Protein AF-H2C5Z7-F1 (afdb_monomer)

Nearest PDB structures (foldseek):
  6rv8-assembly1_A  TM=6.599E-01  e=1.349E+00  Cerrena unicolor
  6rv9-assembly1_A  TM=6.597E-01  e=2.333E+00  Cerrena unicolor
  7t79-assembly2_B  TM=3.603E-01  e=5.756E-01  Homo sapiens
  6pdt-assembly1_A  TM=3.433E-01  e=1.829E+00  Saccharomyces cerevisiae S288C
  5yvq-assembly1_A  TM=2.468E-01  e=3.361E+00  Muvirus mu

Secondary structure (DSSP, 8-state)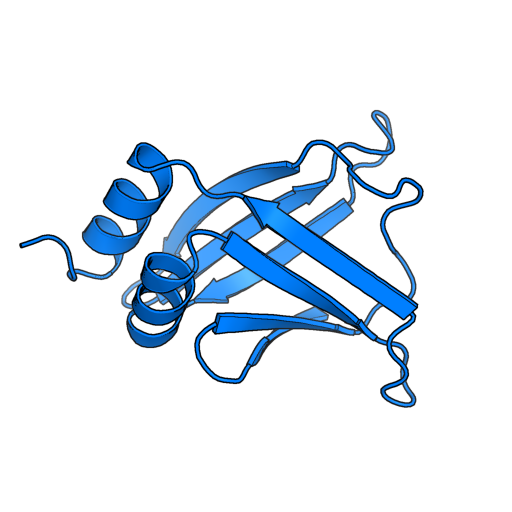:
-EEEETTTEEEEE-S---SSSS--EEEEEEEETTEEEEEEEE-SSTTSPEEEEEEE-HHHHHHHHHHTEEEEEEE-TT--EEEEEEEE--HHHHHHHHHHTT---

Foldseek 3Di:
DWEDDDQAEIEAADPDDQPDQAFDWDWDWDQDDLKIWIWIWGPSDVVDTDIDTYIGHLSNLVRCLVVQWYWYFYAYPVRDGPGIYIGGHDPVRSLVSCVSNVNND

pLDDT: mean 93.36, std 5.7, range [53.19, 97.81]

Organism: NCBI:txid671065

Solvent-accessible surface area (backbone atoms only — not comparable to full-atom values): 5945 Å² total; per-residue (Å²): 94,43,40,68,42,92,50,38,32,34,43,28,55,41,86,82,66,83,88,55,91,80,53,55,68,48,80,49,80,45,81,57,88,76,34,32,42,38,34,42,38,34,54,69,38,89,94,62,57,50,76,48,53,31,64,40,44,51,61,34,51,53,38,24,58,76,70,40,31,44,42,36,37,29,17,43,98,85,66,49,76,77,47,74,45,76,48,77,50,52,73,67,55,47,51,49,54,30,42,75,50,71,67,61,123

Sequence (105 aa):
MCTVCCESKVVCLTTDIPKVDNPEVELEIDRQGEELLIRNIVLDEPENPLYLEYYADATFVEGISQEAKIVIYFVDRNGEVLRTLNVQLSREVLRLLRREVGLGG

Structure (mmCIF, N/CA/C/O backbone):
data_AF-H2C5Z7-F1
#
_entry.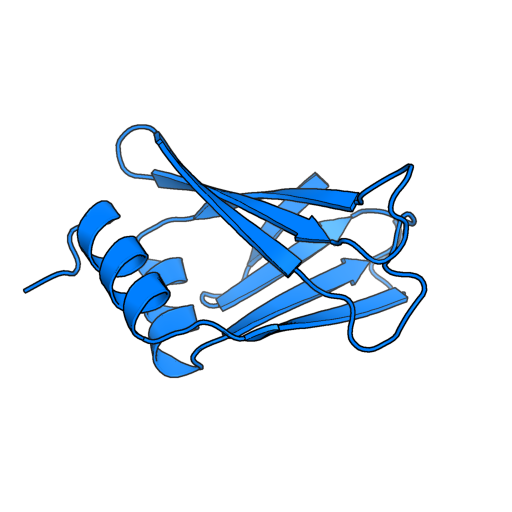id   AF-H2C5Z7-F1
#
loop_
_atom_site.group_PDB
_atom_site.id
_atom_site.type_symbol
_atom_site.label_atom_id
_atom_site.label_alt_id
_atom_site.label_comp_id
_atom_site.label_asym_id
_atom_site.label_entity_id
_atom_site.label_seq_id
_atom_site.pdbx_PDB_ins_code
_atom_site.Cartn_x
_atom_site.Cartn_y
_atom_site.Cartn_z
_atom_site.occupancy
_atom_site.B_iso_or_equiv
_atom_site.auth_seq_id
_atom_site.auth_comp_id
_atom_site.auth_asym_id
_atom_site.auth_atom_id
_atom_site.pdbx_PDB_model_num
ATOM 1 N N . MET A 1 1 ? -3.919 3.038 -11.119 1.00 88.50 1 MET A N 1
ATOM 2 C CA . MET A 1 1 ? -5.062 3.140 -10.177 1.00 88.50 1 MET A CA 1
ATOM 3 C C . MET A 1 1 ? -4.881 2.074 -9.119 1.00 88.50 1 MET A C 1
ATOM 5 O O . MET A 1 1 ? -4.753 0.917 -9.505 1.00 88.50 1 MET A O 1
ATOM 9 N N . CYS A 1 2 ? -4.827 2.450 -7.842 1.00 97.00 2 CYS A N 1
ATOM 10 C CA . CYS A 1 2 ? -4.687 1.506 -6.737 1.00 97.00 2 CYS A CA 1
ATOM 11 C C . CYS A 1 2 ? -5.987 1.422 -5.934 1.00 97.00 2 CYS A C 1
ATOM 13 O O . CYS A 1 2 ? -6.711 2.406 -5.807 1.00 97.00 2 CYS A O 1
ATOM 15 N N . THR A 1 3 ? -6.299 0.238 -5.419 1.00 96.25 3 THR A N 1
ATOM 16 C CA . THR A 1 3 ? -7.476 0.009 -4.580 1.00 96.25 3 THR A CA 1
ATOM 17 C C . THR A 1 3 ? -7.169 -1.029 -3.514 1.00 96.25 3 THR A C 1
ATOM 19 O O . THR A 1 3 ? -6.360 -1.934 -3.735 1.00 96.25 3 THR A O 1
ATOM 22 N N . VAL A 1 4 ? -7.809 -0.900 -2.358 1.00 96.25 4 VAL A N 1
ATOM 23 C CA . VAL A 1 4 ? -7.763 -1.917 -1.312 1.00 96.25 4 VAL A CA 1
ATOM 24 C C . VAL A 1 4 ? -8.577 -3.138 -1.756 1.00 96.25 4 VAL A C 1
ATOM 26 O O . VAL A 1 4 ? -9.692 -3.012 -2.252 1.00 96.25 4 VAL A O 1
ATOM 29 N N . CYS A 1 5 ? -8.029 -4.337 -1.559 1.00 90.69 5 CYS A N 1
ATOM 30 C CA . CYS A 1 5 ? -8.756 -5.599 -1.647 1.00 90.69 5 CYS A CA 1
ATOM 31 C C . CYS A 1 5 ? -8.566 -6.411 -0.378 1.00 90.69 5 CYS A C 1
ATOM 33 O O . CYS A 1 5 ? -7.487 -6.401 0.219 1.00 90.69 5 CYS A O 1
ATOM 35 N N . CYS A 1 6 ? -9.563 -7.254 -0.091 1.00 83.00 6 CYS A N 1
ATOM 36 C CA . CYS A 1 6 ? -9.323 -8.477 0.657 1.00 83.00 6 CYS A CA 1
ATOM 37 C C . CYS A 1 6 ? -8.729 -8.189 2.055 1.00 83.00 6 CYS A C 1
ATOM 39 O O . CYS A 1 6 ? -7.805 -8.876 2.483 1.00 83.00 6 CYS A O 1
ATOM 41 N N . GLU A 1 7 ? -9.214 -7.119 2.695 1.00 82.69 7 GLU A N 1
ATOM 42 C CA . GLU A 1 7 ? -8.925 -6.669 4.068 1.00 82.69 7 GLU A CA 1
ATOM 43 C C . GLU A 1 7 ? -7.488 -6.212 4.390 1.00 82.69 7 GLU A C 1
ATOM 45 O O . GLU A 1 7 ? -7.324 -5.431 5.313 1.00 82.69 7 GLU A O 1
ATOM 50 N N . SER A 1 8 ? -6.437 -6.616 3.671 1.00 88.94 8 SER A N 1
ATOM 51 C CA . SER A 1 8 ? -5.053 -6.189 3.996 1.00 88.94 8 SER A CA 1
ATOM 52 C C . SER A 1 8 ? -4.152 -5.929 2.786 1.00 88.94 8 SER A C 1
ATOM 54 O O . SER A 1 8 ? -2.953 -5.672 2.928 1.00 88.94 8 SER A O 1
ATOM 56 N N . LYS A 1 9 ? -4.708 -5.986 1.570 1.00 95.81 9 LYS A N 1
ATOM 57 C CA . LYS A 1 9 ? -3.940 -5.926 0.320 1.00 95.81 9 LYS A CA 1
ATOM 58 C C . LYS A 1 9 ? -4.315 -4.710 -0.504 1.00 95.81 9 LYS A C 1
ATOM 60 O O . LYS A 1 9 ? -5.448 -4.245 -0.470 1.00 95.81 9 LYS A O 1
ATOM 65 N N . VAL A 1 10 ? -3.370 -4.242 -1.305 1.00 97.69 10 VAL A N 1
ATOM 66 C CA . VAL A 1 10 ? -3.589 -3.193 -2.300 1.00 97.69 10 VAL A CA 1
ATOM 67 C C . VAL A 1 10 ? -3.296 -3.770 -3.674 1.00 97.69 10 VAL A C 1
ATOM 69 O O . VAL A 1 10 ? -2.309 -4.480 -3.862 1.00 97.69 10 VAL A O 1
ATOM 72 N N . VAL A 1 11 ? -4.151 -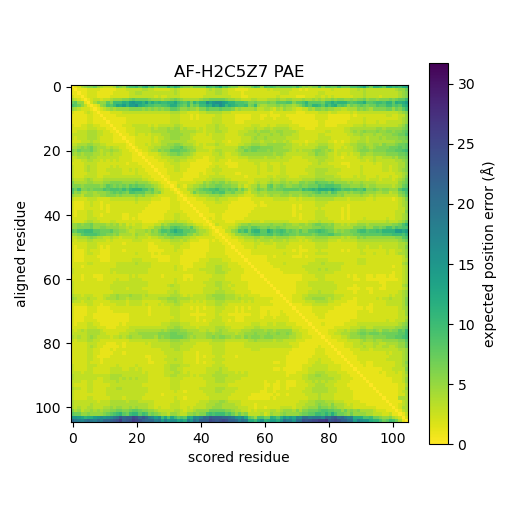3.473 -4.643 1.00 97.50 11 VAL A N 1
ATOM 73 C CA . VAL A 1 11 ? -3.957 -3.854 -6.041 1.00 97.50 11 VAL A CA 1
ATOM 74 C C . VAL A 1 11 ? -3.849 -2.588 -6.872 1.00 97.50 11 VAL A C 1
ATOM 76 O O . VAL A 1 11 ? -4.769 -1.774 -6.893 1.00 97.50 11 VAL A O 1
ATOM 79 N N . CYS A 1 12 ? -2.724 -2.433 -7.560 1.00 97.62 12 CYS A N 1
ATOM 80 C CA . CYS A 1 12 ? -2.437 -1.326 -8.454 1.00 97.62 12 CYS A CA 1
ATOM 81 C C . CYS A 1 12 ? -2.457 -1.816 -9.901 1.00 97.62 12 CYS A C 1
ATOM 83 O O . CYS A 1 12 ? -1.562 -2.536 -10.337 1.00 97.62 12 CYS A O 1
ATOM 85 N N . LEU A 1 13 ? -3.470 -1.391 -10.657 1.00 96.50 13 LEU A N 1
ATOM 86 C CA . LEU A 1 13 ? -3.523 -1.595 -12.101 1.00 96.50 13 LEU A CA 1
ATOM 87 C C . LEU A 1 13 ? -2.594 -0.577 -12.774 1.00 96.50 13 LEU A C 1
ATOM 89 O O . LEU A 1 13 ? -2.964 0.595 -12.930 1.00 96.50 13 LEU A O 1
ATOM 93 N N . THR A 1 14 ? -1.377 -1.014 -13.097 1.00 94.38 14 THR A N 1
ATOM 94 C CA . THR A 1 14 ? -0.319 -0.208 -13.720 1.00 94.38 14 THR A CA 1
ATOM 95 C C . THR A 1 14 ? 0.822 -1.101 -14.218 1.00 94.38 14 THR A C 1
ATOM 97 O O . THR A 1 14 ? 1.080 -2.165 -13.662 1.00 94.38 14 THR A O 1
ATOM 100 N N . THR A 1 15 ? 1.521 -0.651 -15.258 1.00 93.25 15 THR A N 1
ATOM 101 C CA . THR A 1 15 ? 2.803 -1.231 -15.699 1.00 93.25 15 THR A CA 1
ATOM 102 C C . THR A 1 15 ? 4.005 -0.446 -15.176 1.00 93.25 15 THR A C 1
ATOM 104 O O . THR A 1 15 ? 5.137 -0.872 -15.379 1.00 93.25 15 THR A O 1
ATOM 107 N N . ASP A 1 16 ? 3.759 0.702 -14.543 1.00 92.81 16 ASP A N 1
ATOM 108 C CA . ASP A 1 16 ? 4.767 1.468 -13.819 1.00 92.81 16 ASP A CA 1
ATOM 109 C C . ASP A 1 16 ? 4.974 0.824 -12.445 1.00 92.81 16 ASP A C 1
ATOM 111 O O . ASP A 1 16 ? 4.063 0.812 -11.612 1.00 92.81 16 ASP A O 1
ATOM 115 N N . ILE A 1 17 ? 6.121 0.173 -12.273 1.00 94.69 17 ILE A N 1
ATOM 116 C CA . ILE A 1 17 ? 6.422 -0.714 -11.149 1.00 94.69 17 ILE A CA 1
ATOM 117 C C . ILE A 1 17 ? 7.792 -0.360 -10.573 1.00 94.69 17 ILE A C 1
ATOM 119 O O . ILE A 1 17 ? 8.650 0.104 -11.327 1.00 94.69 17 ILE A O 1
ATOM 123 N N . PRO A 1 18 ? 8.048 -0.665 -9.286 1.00 94.56 18 PRO A N 1
ATOM 124 C CA . PRO A 1 18 ? 9.370 -0.475 -8.716 1.00 94.56 18 PRO A CA 1
ATOM 125 C C . PRO A 1 18 ? 10.420 -1.201 -9.556 1.00 94.56 18 PRO A C 1
ATOM 127 O O . PRO A 1 18 ? 10.187 -2.340 -9.961 1.00 94.56 18 PRO A O 1
ATOM 130 N N . LYS A 1 19 ? 11.574 -0.588 -9.802 1.00 92.62 19 LYS A N 1
ATOM 131 C CA . LYS A 1 19 ? 12.691 -1.133 -10.586 1.00 92.62 19 LYS A CA 1
ATOM 132 C C . LYS A 1 19 ? 13.627 -2.002 -9.752 1.00 92.62 19 LYS A C 1
ATOM 134 O O . LYS A 1 19 ? 14.267 -2.901 -10.296 1.00 92.62 19 LYS A O 1
ATOM 139 N N . VAL A 1 20 ? 13.650 -1.803 -8.436 1.00 91.94 20 VAL A N 1
ATOM 140 C CA . VAL A 1 20 ? 14.445 -2.589 -7.475 1.00 91.94 20 VAL A CA 1
ATOM 141 C C . VAL A 1 20 ? 13.548 -3.425 -6.558 1.00 91.94 20 VAL A C 1
ATOM 143 O O . VAL A 1 20 ? 12.360 -3.145 -6.423 1.00 91.94 20 VAL A O 1
ATOM 146 N N . ASP A 1 21 ? 14.106 -4.464 -5.931 1.00 87.56 21 ASP A N 1
ATOM 147 C CA . ASP A 1 21 ? 13.313 -5.435 -5.157 1.00 87.56 21 ASP A CA 1
ATOM 148 C C . ASP A 1 21 ? 12.856 -4.910 -3.786 1.00 87.56 21 ASP A C 1
ATOM 150 O O . ASP A 1 21 ? 11.777 -5.265 -3.319 1.00 87.56 21 ASP A O 1
ATOM 154 N N . ASN A 1 22 ? 13.663 -4.062 -3.140 1.00 89.88 22 ASN A N 1
ATOM 155 C CA . ASN A 1 22 ? 13.377 -3.492 -1.819 1.00 89.88 22 ASN A CA 1
ATOM 156 C C . ASN A 1 22 ? 13.614 -1.977 -1.847 1.00 89.88 22 ASN A C 1
ATOM 158 O O . ASN A 1 22 ? 14.623 -1.511 -1.312 1.00 89.88 22 ASN A O 1
ATOM 162 N N . PRO A 1 23 ? 12.752 -1.218 -2.539 1.00 94.56 23 PRO A N 1
ATOM 163 C CA . PRO A 1 23 ? 12.881 0.228 -2.588 1.00 94.56 23 PRO A CA 1
ATOM 164 C C . PRO A 1 23 ? 12.592 0.840 -1.216 1.00 94.56 23 PRO A C 1
ATOM 166 O O . PRO A 1 23 ? 11.842 0.277 -0.415 1.00 94.56 23 PRO A O 1
ATOM 169 N N . GLU A 1 24 ? 13.166 2.011 -0.957 1.00 94.94 24 GLU A N 1
ATOM 170 C CA . GLU A 1 24 ? 12.714 2.846 0.150 1.00 94.94 24 GLU A CA 1
ATOM 171 C C . GLU A 1 24 ? 11.304 3.362 -0.157 1.00 94.94 24 GLU A C 1
ATOM 173 O O . GLU A 1 24 ? 10.983 3.684 -1.305 1.00 94.94 24 GLU A O 1
ATOM 178 N N . VAL A 1 25 ? 10.443 3.373 0.861 1.00 96.38 25 VAL A N 1
ATOM 179 C CA . VAL A 1 25 ? 9.049 3.792 0.726 1.00 96.38 25 VAL A CA 1
ATOM 180 C C . VAL A 1 25 ? 8.709 4.746 1.856 1.00 96.38 25 VAL A C 1
ATOM 182 O O . VAL A 1 25 ? 8.784 4.376 3.029 1.00 96.38 25 VAL A O 1
ATOM 185 N N . GLU A 1 26 ? 8.291 5.950 1.491 1.00 95.94 26 GLU A N 1
ATOM 186 C CA . GLU A 1 26 ? 7.710 6.912 2.418 1.00 95.94 26 GLU A CA 1
ATOM 187 C C . GLU A 1 26 ? 6.184 6.795 2.419 1.00 95.94 26 GLU A C 1
ATOM 189 O O . GLU A 1 26 ? 5.564 6.430 1.417 1.00 95.94 26 GLU A O 1
ATOM 194 N N . LEU A 1 27 ? 5.574 7.085 3.567 1.00 95.62 27 LEU A N 1
ATOM 195 C CA . LEU A 1 27 ? 4.133 6.991 3.762 1.00 95.62 27 LEU A CA 1
ATOM 196 C C . LEU A 1 27 ? 3.572 8.357 4.150 1.00 95.62 27 LEU A C 1
ATOM 198 O O . LEU A 1 27 ? 3.934 8.904 5.193 1.00 95.62 27 LEU A O 1
ATOM 202 N N . GLU A 1 28 ? 2.627 8.854 3.362 1.00 95.88 28 GLU A N 1
ATOM 203 C CA . GLU A 1 28 ? 1.808 10.015 3.703 1.00 95.88 28 GLU A CA 1
ATOM 204 C C . GLU A 1 28 ? 0.357 9.581 3.950 1.00 95.88 28 GLU A C 1
ATOM 206 O O . GLU A 1 28 ? -0.169 8.685 3.283 1.00 95.88 28 GLU A O 1
ATOM 211 N N . ILE A 1 29 ? -0.281 10.183 4.957 1.00 94.94 29 ILE A N 1
ATOM 212 C CA . ILE A 1 29 ? -1.623 9.818 5.422 1.00 94.94 29 ILE A CA 1
ATOM 213 C C . ILE A 1 29 ? -2.439 11.096 5.586 1.00 94.94 29 ILE A C 1
ATOM 215 O O . ILE A 1 29 ? -2.097 11.944 6.410 1.00 94.94 29 ILE A O 1
ATOM 219 N N . ASP A 1 30 ? -3.555 11.182 4.868 1.00 94.12 30 ASP A N 1
ATOM 220 C CA . ASP A 1 30 ? -4.506 12.286 4.953 1.00 94.12 30 ASP A CA 1
ATOM 221 C C . ASP A 1 30 ? -5.892 11.759 5.339 1.00 94.12 30 ASP A C 1
ATOM 223 O O . ASP A 1 30 ? -6.433 10.859 4.697 1.00 94.12 30 ASP A O 1
ATOM 227 N N . ARG A 1 31 ? -6.512 12.328 6.377 1.00 90.06 31 ARG A N 1
ATOM 228 C CA . ARG A 1 31 ? -7.868 11.935 6.785 1.00 90.06 31 ARG A CA 1
ATOM 229 C C . ARG A 1 31 ? -8.919 12.609 5.903 1.00 90.06 31 ARG A C 1
ATOM 231 O O . ARG A 1 31 ? -8.982 13.835 5.844 1.00 90.06 31 ARG A O 1
ATOM 238 N N . GLN A 1 32 ? -9.782 11.811 5.280 1.00 89.25 32 GLN A N 1
ATOM 239 C CA . GLN A 1 32 ? -10.868 12.257 4.404 1.00 89.25 32 GLN A CA 1
ATOM 240 C C . GLN A 1 32 ? -12.203 11.712 4.935 1.00 89.25 32 GLN A C 1
ATOM 242 O O . GLN A 1 32 ? -12.741 10.718 4.459 1.00 89.25 32 GLN A O 1
ATOM 247 N N . GLY A 1 33 ? -12.738 12.357 5.976 1.00 84.25 33 GLY A N 1
ATOM 248 C CA . GLY A 1 33 ? -13.962 11.903 6.642 1.00 84.25 33 GLY A CA 1
ATOM 249 C C . GLY A 1 33 ? -13.746 10.624 7.462 1.00 84.25 33 GLY A C 1
ATOM 250 O O . GLY A 1 33 ? -13.030 10.652 8.471 1.00 84.25 33 GLY A O 1
ATOM 251 N N . GLU A 1 34 ? -14.408 9.539 7.052 1.00 83.31 34 GLU A N 1
ATOM 252 C CA . GLU A 1 34 ? -14.323 8.207 7.679 1.00 83.31 34 GLU A CA 1
ATOM 253 C C . GLU A 1 34 ? -13.203 7.334 7.090 1.00 83.31 34 GLU A C 1
ATOM 255 O O . GLU A 1 34 ? -12.831 6.329 7.691 1.00 83.31 34 GLU A O 1
ATOM 260 N N . GLU A 1 35 ? -12.630 7.744 5.958 1.00 90.19 35 GLU A N 1
ATOM 261 C CA . GLU A 1 35 ? -11.547 7.036 5.278 1.00 90.19 35 GLU A CA 1
ATOM 262 C C . GLU A 1 35 ? -10.215 7.785 5.418 1.00 90.19 35 GLU A C 1
ATOM 264 O O . GLU A 1 35 ? -10.153 8.994 5.679 1.00 90.19 35 GLU A O 1
ATOM 269 N N . LEU A 1 36 ? -9.123 7.055 5.210 1.00 94.81 36 LEU A N 1
ATOM 270 C CA . LEU A 1 36 ? -7.785 7.603 5.034 1.00 94.81 36 LEU A CA 1
ATOM 271 C C . LEU A 1 36 ? -7.414 7.557 3.559 1.00 94.81 36 LEU A C 1
ATOM 273 O O . LEU A 1 36 ? -7.508 6.506 2.933 1.00 94.81 36 LEU A O 1
ATOM 277 N N . LEU A 1 37 ? -6.917 8.665 3.026 1.00 96.81 37 LEU A N 1
ATOM 278 C CA . LEU A 1 37 ? -6.111 8.647 1.817 1.00 96.81 37 LEU A CA 1
ATOM 279 C C . LEU A 1 37 ? -4.679 8.298 2.227 1.00 96.81 37 LEU A C 1
ATOM 281 O O . LEU A 1 37 ? -4.015 9.076 2.912 1.00 96.81 37 LEU A O 1
ATOM 285 N N . ILE A 1 38 ? -4.217 7.117 1.829 1.00 96.69 38 ILE A N 1
ATOM 286 C CA . ILE A 1 38 ? -2.848 6.659 2.065 1.00 96.69 38 ILE A CA 1
ATOM 287 C C . ILE A 1 38 ? -2.068 6.784 0.760 1.00 96.69 38 ILE A C 1
ATOM 289 O O . ILE A 1 38 ? -2.528 6.332 -0.291 1.00 96.69 38 ILE A O 1
ATOM 293 N N . ARG A 1 39 ? -0.871 7.369 0.837 1.00 97.81 39 ARG A N 1
ATOM 294 C CA . ARG A 1 39 ? 0.046 7.532 -0.292 1.00 97.81 39 ARG A CA 1
ATOM 295 C C . ARG A 1 39 ? 1.380 6.876 0.053 1.00 97.81 39 ARG A C 1
ATOM 297 O O . ARG A 1 39 ? 2.046 7.294 0.994 1.00 97.81 39 ARG A O 1
ATOM 304 N N . ASN A 1 40 ? 1.746 5.828 -0.685 1.00 97.06 40 ASN A N 1
ATOM 305 C CA . ASN A 1 40 ? 3.080 5.226 -0.608 1.00 97.06 40 ASN A CA 1
ATOM 306 C C . ASN A 1 40 ? 3.929 5.827 -1.726 1.00 97.06 40 ASN A C 1
ATOM 308 O O . ASN A 1 40 ? 3.568 5.708 -2.898 1.00 97.06 40 ASN A O 1
ATOM 312 N N . ILE A 1 41 ? 5.031 6.466 -1.358 1.00 96.94 41 ILE A N 1
ATOM 313 C CA . ILE A 1 41 ? 5.966 7.114 -2.273 1.00 96.94 41 ILE A CA 1
ATOM 314 C C . ILE A 1 41 ? 7.183 6.204 -2.380 1.00 96.94 41 ILE A C 1
ATOM 316 O O . ILE A 1 41 ? 7.951 6.073 -1.430 1.00 96.94 41 ILE A O 1
ATOM 320 N N . VAL A 1 42 ? 7.325 5.526 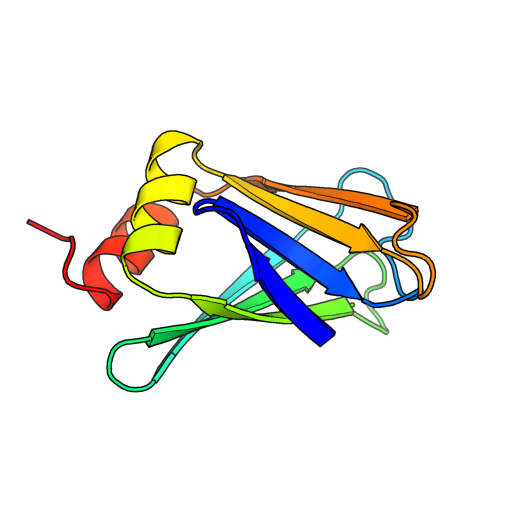-3.513 1.00 96.94 42 VAL A N 1
ATOM 321 C CA . VAL A 1 42 ? 8.433 4.605 -3.771 1.00 96.94 42 VAL A CA 1
ATOM 322 C C . VAL A 1 42 ? 9.609 5.398 -4.342 1.00 96.94 42 VAL A C 1
ATOM 324 O O . VAL A 1 42 ? 9.476 6.046 -5.378 1.00 96.94 42 VAL A O 1
ATOM 327 N N . LEU A 1 43 ? 10.748 5.353 -3.650 1.00 95.25 43 LEU A N 1
ATOM 328 C CA . LEU A 1 43 ? 11.940 6.171 -3.912 1.00 95.25 43 LEU A CA 1
ATOM 329 C C . LEU A 1 43 ? 13.060 5.379 -4.607 1.00 95.25 43 LEU A C 1
ATOM 331 O O . LEU A 1 43 ? 14.237 5.505 -4.277 1.00 95.25 43 LEU A O 1
ATOM 335 N N . ASP A 1 44 ? 12.712 4.517 -5.556 1.00 92.50 44 ASP A N 1
ATOM 336 C CA . ASP A 1 44 ? 13.690 3.769 -6.353 1.00 92.50 44 ASP A CA 1
ATOM 337 C C . ASP A 1 44 ? 14.328 4.597 -7.474 1.00 92.50 44 ASP A C 1
ATOM 339 O O . ASP A 1 44 ? 15.461 4.325 -7.877 1.00 92.50 44 ASP A O 1
ATOM 343 N N . GLU A 1 45 ? 13.627 5.631 -7.939 1.00 90.75 45 GLU A N 1
ATOM 344 C CA . GLU A 1 45 ? 14.127 6.640 -8.867 1.00 90.75 45 GLU A CA 1
ATOM 345 C C . GLU A 1 45 ? 14.007 8.043 -8.260 1.00 90.75 45 GLU A C 1
ATOM 347 O O . GLU A 1 45 ? 12.923 8.625 -8.271 1.00 90.75 45 GLU A O 1
ATOM 352 N N . PRO A 1 46 ? 15.113 8.640 -7.772 1.00 81.81 46 PRO A N 1
ATOM 353 C CA . PRO A 1 46 ? 15.068 9.928 -7.075 1.00 81.81 46 PRO A CA 1
ATOM 354 C C . PRO A 1 46 ? 14.460 11.081 -7.888 1.00 81.81 46 PRO A C 1
ATOM 356 O O . PRO A 1 46 ? 13.885 12.003 -7.318 1.00 81.81 46 PRO A O 1
ATOM 359 N N . GLU A 1 47 ? 14.594 11.046 -9.216 1.00 90.75 47 GLU A N 1
ATOM 360 C CA . GLU A 1 47 ? 14.070 12.083 -10.116 1.00 90.75 47 GLU A CA 1
ATOM 361 C C . GLU A 1 47 ? 12.617 11.833 -10.548 1.00 90.75 47 GLU A C 1
ATOM 363 O O . GLU A 1 47 ? 11.979 12.734 -11.091 1.00 90.75 47 GLU A O 1
ATOM 368 N N . ASN A 1 48 ? 12.092 10.626 -10.321 1.00 90.69 48 ASN A N 1
ATOM 369 C CA . ASN A 1 48 ? 10.736 10.243 -10.698 1.00 90.69 48 ASN A CA 1
ATOM 370 C C . ASN A 1 48 ? 10.160 9.194 -9.727 1.00 90.69 48 ASN A C 1
ATOM 372 O O . ASN A 1 48 ? 10.038 8.026 -10.102 1.00 90.69 48 ASN A O 1
ATOM 376 N N . PRO A 1 49 ? 9.814 9.588 -8.486 1.00 94.12 49 PRO A N 1
ATOM 377 C CA . PRO A 1 49 ? 9.214 8.674 -7.525 1.00 94.12 49 PRO A CA 1
ATOM 378 C C . PRO A 1 49 ? 7.877 8.125 -8.017 1.00 94.12 49 PRO A C 1
ATOM 380 O O . PRO A 1 49 ? 7.077 8.841 -8.628 1.00 94.12 49 PRO A O 1
ATOM 383 N N . LEU A 1 50 ? 7.597 6.869 -7.685 1.00 95.62 50 LEU A N 1
ATOM 384 C CA . LEU A 1 50 ? 6.312 6.249 -7.984 1.00 95.62 50 LEU A CA 1
ATOM 385 C C . LEU A 1 50 ? 5.336 6.478 -6.824 1.00 95.62 50 LEU A C 1
ATOM 387 O O . LEU A 1 50 ? 5.553 6.019 -5.703 1.00 95.62 50 LEU A O 1
ATOM 391 N N . TYR A 1 51 ? 4.229 7.161 -7.112 1.00 95.81 51 TYR A N 1
ATOM 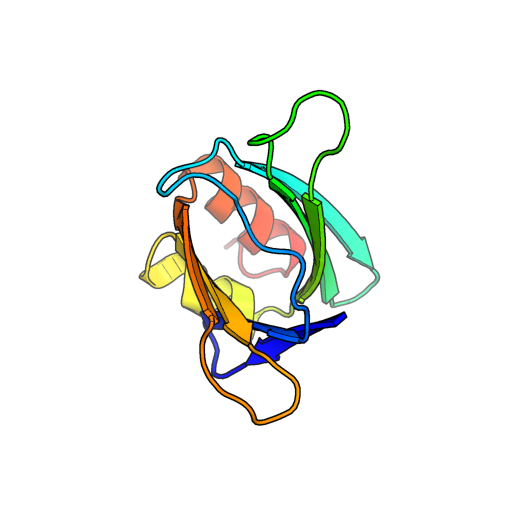392 C CA . TYR A 1 51 ? 3.182 7.481 -6.141 1.00 95.81 51 TYR A CA 1
ATOM 393 C C . TYR A 1 51 ? 2.031 6.476 -6.227 1.00 95.81 51 TYR A C 1
ATOM 395 O O . TYR A 1 51 ? 1.399 6.313 -7.274 1.00 95.81 51 TYR A O 1
ATOM 403 N N 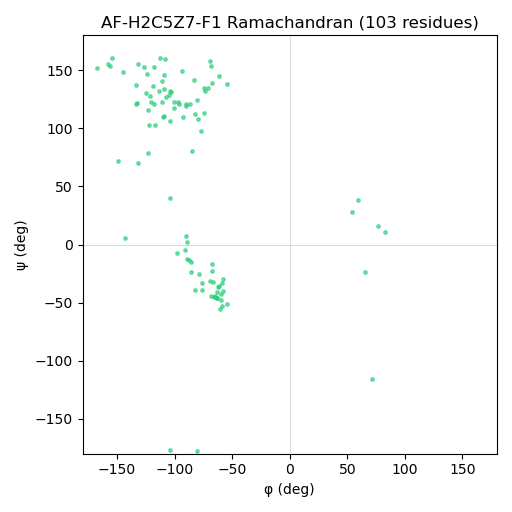. LEU A 1 52 ? 1.734 5.812 -5.110 1.00 97.19 52 LEU A N 1
ATOM 404 C CA . LEU A 1 52 ? 0.662 4.824 -4.994 1.00 97.19 52 LEU A CA 1
ATOM 405 C C . LEU A 1 52 ? -0.371 5.314 -3.986 1.00 97.19 52 LEU A C 1
ATOM 407 O O . LEU A 1 52 ? -0.157 5.236 -2.775 1.00 97.19 52 LEU A O 1
ATOM 411 N N . GLU A 1 53 ? -1.493 5.808 -4.498 1.00 97.12 53 GLU A N 1
ATOM 412 C CA . GLU A 1 53 ? -2.557 6.411 -3.696 1.00 97.12 53 GLU A CA 1
ATOM 413 C C . GLU A 1 53 ? -3.799 5.520 -3.665 1.00 97.12 53 GLU A C 1
ATOM 415 O O . GLU A 1 53 ? -4.241 5.019 -4.704 1.00 97.12 53 GLU A O 1
ATOM 420 N N . TYR A 1 54 ? -4.371 5.326 -2.479 1.00 97.00 54 TYR A N 1
ATOM 421 C CA . TYR A 1 54 ? -5.611 4.578 -2.293 1.00 97.00 54 TYR A CA 1
ATOM 422 C C . TYR A 1 54 ? -6.329 5.000 -1.010 1.00 97.00 54 TYR A C 1
ATOM 424 O O . TYR A 1 54 ? -5.712 5.448 -0.042 1.00 97.00 54 TYR A O 1
ATOM 432 N N . TYR A 1 55 ? -7.649 4.824 -1.010 1.00 95.94 55 TYR A N 1
ATOM 433 C CA . TYR A 1 55 ? -8.471 4.992 0.181 1.00 95.94 55 TYR A CA 1
ATOM 434 C C . TYR A 1 55 ? -8.447 3.723 1.029 1.00 95.94 55 TYR A C 1
ATOM 436 O O . TYR A 1 55 ? -8.446 2.610 0.497 1.00 95.94 55 TYR A O 1
ATOM 444 N N . ALA A 1 56 ? -8.411 3.905 2.341 1.00 95.31 56 ALA A N 1
ATOM 445 C CA . ALA A 1 56 ? -8.379 2.850 3.334 1.00 95.31 56 ALA A CA 1
ATOM 446 C C . ALA A 1 56 ? -9.381 3.138 4.453 1.00 95.31 56 ALA A C 1
ATOM 448 O O . ALA A 1 56 ? -9.460 4.258 4.959 1.00 95.31 56 ALA A O 1
ATOM 449 N N . ASP A 1 57 ? -10.103 2.103 4.866 1.00 94.00 57 ASP A N 1
ATOM 450 C CA . ASP A 1 57 ? -11.063 2.145 5.962 1.00 94.00 57 ASP A CA 1
ATOM 451 C C . ASP A 1 57 ? -10.503 1.475 7.231 1.00 94.00 57 ASP A C 1
ATOM 453 O O . ASP A 1 57 ? -9.349 1.031 7.295 1.00 94.00 57 ASP A O 1
ATOM 457 N N . ALA A 1 58 ? -11.331 1.408 8.276 1.00 93.94 58 ALA A N 1
ATOM 458 C CA . ALA A 1 58 ? -10.948 0.782 9.535 1.00 93.94 58 ALA A CA 1
ATOM 459 C C . ALA A 1 58 ? -10.636 -0.717 9.375 1.00 93.94 58 ALA A C 1
ATOM 461 O O . ALA A 1 58 ? -9.699 -1.210 10.003 1.00 93.94 58 ALA A O 1
ATOM 462 N N . THR A 1 59 ? -11.367 -1.429 8.512 1.00 94.56 59 THR A N 1
ATOM 463 C CA . THR A 1 59 ? -11.146 -2.855 8.240 1.00 94.56 59 THR A CA 1
ATOM 464 C C . THR A 1 59 ? -9.766 -3.081 7.634 1.00 94.56 59 THR A C 1
ATOM 466 O O . THR A 1 59 ? -9.014 -3.928 8.118 1.00 94.56 59 THR A O 1
ATOM 469 N N . PHE A 1 60 ? -9.378 -2.269 6.651 1.00 95.75 60 PHE A N 1
ATOM 470 C CA . PHE A 1 60 ? -8.041 -2.328 6.076 1.00 95.75 60 PHE A CA 1
ATOM 471 C C . PHE A 1 60 ? -6.947 -2.069 7.110 1.00 95.75 60 PHE A C 1
ATOM 473 O O . PHE A 1 60 ? -5.971 -2.818 7.208 1.00 95.75 60 PHE A O 1
ATOM 480 N N . VAL A 1 61 ? -7.116 -1.009 7.908 1.00 95.19 61 VAL A N 1
ATOM 481 C CA . VAL A 1 61 ? -6.153 -0.641 8.951 1.00 95.19 61 VAL A CA 1
ATOM 482 C C . VAL A 1 61 ? -6.021 -1.746 10.002 1.00 95.19 61 VAL A C 1
ATOM 484 O O . VAL A 1 61 ? -4.920 -1.994 10.501 1.00 95.19 61 VAL A O 1
ATOM 487 N N . GLU A 1 62 ? -7.105 -2.443 10.334 1.00 94.69 62 GLU A N 1
ATOM 488 C CA . GLU A 1 62 ? -7.065 -3.602 11.221 1.00 94.69 62 GLU A CA 1
ATOM 489 C C . GLU A 1 62 ? -6.282 -4.770 10.605 1.00 94.69 62 GLU A C 1
ATOM 491 O O . GLU A 1 62 ? -5.405 -5.320 11.276 1.00 94.69 62 GLU A O 1
ATOM 496 N N . GLY A 1 63 ? -6.513 -5.085 9.327 1.00 95.00 63 GLY A N 1
ATOM 497 C CA . GLY A 1 63 ? -5.796 -6.143 8.611 1.00 95.00 63 GLY A CA 1
ATOM 498 C C . GLY A 1 63 ? -4.283 -5.912 8.574 1.00 95.00 63 GLY A C 1
ATOM 499 O O . GLY A 1 63 ? -3.501 -6.749 9.034 1.00 95.00 63 GLY A O 1
ATOM 500 N N . ILE A 1 64 ? -3.845 -4.732 8.129 1.00 95.69 64 ILE A N 1
ATOM 501 C CA . ILE A 1 64 ? -2.409 -4.394 8.075 1.00 95.69 64 ILE A CA 1
ATOM 502 C C . ILE A 1 64 ? -1.777 -4.270 9.471 1.00 95.69 64 ILE A C 1
ATOM 504 O O . ILE A 1 64 ? -0.565 -4.433 9.613 1.00 95.69 64 ILE A O 1
ATOM 508 N N . SER A 1 65 ? -2.574 -4.016 10.519 1.00 94.50 65 SER A N 1
ATOM 509 C CA . SER A 1 65 ? -2.085 -3.992 11.905 1.00 94.50 65 SER A CA 1
ATOM 510 C C . SER A 1 65 ? -1.684 -5.375 12.411 1.00 94.50 65 SER A C 1
ATOM 512 O O . SER A 1 65 ? -0.783 -5.471 13.243 1.00 94.50 65 SER A O 1
ATOM 514 N N . GLN A 1 66 ? -2.338 -6.436 11.932 1.00 92.69 66 GLN A N 1
ATOM 515 C CA . GLN A 1 66 ? -2.012 -7.814 12.308 1.00 92.69 66 GLN A CA 1
ATOM 516 C C . GLN A 1 66 ? -0.748 -8.307 11.596 1.00 92.69 66 GLN A C 1
ATOM 518 O O . GLN A 1 66 ? 0.079 -8.987 12.202 1.00 92.69 66 GLN A O 1
ATOM 523 N N . GLU A 1 67 ? -0.579 -7.936 10.325 1.00 92.62 67 GLU A N 1
ATOM 524 C CA . GLU A 1 67 ? 0.578 -8.335 9.514 1.00 92.62 67 GLU A CA 1
ATOM 525 C C . GLU A 1 67 ? 1.797 -7.408 9.673 1.00 92.62 67 GLU A C 1
ATOM 527 O O . GLU A 1 67 ? 2.900 -7.773 9.265 1.00 92.62 67 GLU A O 1
ATOM 532 N N . ALA A 1 68 ? 1.602 -6.215 10.248 1.00 95.31 68 ALA A N 1
ATOM 533 C CA . ALA A 1 68 ? 2.586 -5.135 10.358 1.00 95.31 68 ALA A CA 1
ATOM 534 C C . ALA A 1 68 ? 3.214 -4.705 9.017 1.00 95.31 68 ALA A C 1
ATOM 536 O O . ALA A 1 68 ? 4.344 -4.217 8.965 1.00 95.31 68 ALA A O 1
ATOM 537 N N . LYS A 1 69 ? 2.473 -4.869 7.919 1.00 95.44 69 LYS A N 1
ATOM 538 C CA . LYS A 1 69 ? 2.904 -4.507 6.567 1.00 95.44 69 LYS A CA 1
ATOM 539 C C . LYS A 1 69 ? 1.712 -4.220 5.663 1.00 95.44 69 LYS A C 1
ATOM 541 O O . LYS A 1 69 ? 0.611 -4.703 5.913 1.00 95.44 69 LYS A O 1
ATOM 546 N N . ILE A 1 70 ? 1.971 -3.515 4.569 1.00 96.44 70 ILE A N 1
ATOM 547 C CA . ILE A 1 70 ? 1.059 -3.381 3.433 1.00 96.44 70 ILE A CA 1
ATOM 548 C C . ILE A 1 70 ? 1.616 -4.206 2.281 1.00 96.44 70 ILE A C 1
ATOM 550 O O . ILE A 1 70 ? 2.776 -4.041 1.898 1.00 96.44 70 ILE A O 1
ATOM 554 N N . VAL A 1 71 ? 0.796 -5.094 1.721 1.00 96.62 71 VAL A N 1
ATOM 555 C CA . VAL A 1 71 ? 1.163 -5.873 0.533 1.00 96.62 71 VAL A CA 1
ATOM 556 C C . VAL A 1 71 ? 0.513 -5.243 -0.690 1.00 96.62 71 VAL A C 1
ATOM 558 O O . VAL A 1 71 ? -0.713 -5.206 -0.794 1.00 96.62 71 VAL A O 1
ATOM 561 N N . ILE A 1 72 ? 1.337 -4.769 -1.621 1.00 97.38 72 ILE A N 1
ATOM 562 C CA . ILE A 1 72 ? 0.898 -4.118 -2.853 1.00 97.38 72 ILE A CA 1
ATOM 563 C C . ILE A 1 72 ? 1.212 -5.026 -4.042 1.00 97.38 72 ILE A C 1
ATOM 565 O O . ILE A 1 72 ? 2.365 -5.393 -4.274 1.00 97.38 72 ILE A O 1
ATOM 569 N N . TYR A 1 73 ? 0.185 -5.376 -4.809 1.00 97.19 73 TYR A N 1
ATOM 570 C CA . TYR A 1 73 ? 0.302 -6.115 -6.060 1.00 97.19 73 TYR A CA 1
ATOM 571 C C . TYR A 1 73 ? 0.192 -5.158 -7.239 1.00 97.19 73 TYR A C 1
ATOM 573 O O . TYR A 1 73 ? -0.818 -4.476 -7.400 1.00 97.19 73 TYR A O 1
ATOM 581 N N . PHE A 1 74 ? 1.211 -5.150 -8.088 1.00 97.56 74 PHE A N 1
ATOM 582 C CA . PHE A 1 74 ? 1.170 -4.486 -9.382 1.00 97.56 74 PHE A CA 1
ATOM 583 C C . PHE A 1 74 ? 0.658 -5.481 -10.406 1.00 97.56 74 PHE A C 1
ATOM 585 O O . PHE A 1 74 ? 1.255 -6.547 -10.573 1.00 97.56 74 PHE A O 1
ATOM 592 N N . VAL A 1 75 ? -0.448 -5.147 -11.061 1.00 97.19 75 VAL A N 1
ATOM 593 C CA . VAL A 1 75 ? -1.094 -6.020 -12.041 1.00 97.19 75 VAL A CA 1
ATOM 594 C C . VAL A 1 75 ? -1.242 -5.322 -13.382 1.00 97.19 75 VAL A C 1
ATOM 596 O O . VAL A 1 75 ? -1.460 -4.109 -13.451 1.00 97.19 75 VAL A O 1
ATOM 599 N N . ASP A 1 76 ? -1.142 -6.101 -14.452 1.00 96.25 76 ASP A N 1
ATOM 600 C CA . ASP A 1 76 ? -1.438 -5.636 -15.800 1.00 96.25 76 ASP A CA 1
ATOM 601 C C . ASP A 1 76 ? -2.956 -5.638 -16.087 1.00 96.25 76 ASP A C 1
ATOM 603 O O . ASP A 1 76 ? -3.789 -5.971 -15.240 1.00 96.25 76 ASP A O 1
ATOM 607 N N . ARG A 1 77 ? -3.341 -5.269 -17.315 1.00 94.19 77 ARG A N 1
ATOM 608 C CA . ARG A 1 77 ? -4.754 -5.236 -17.743 1.00 94.19 77 ARG A CA 1
ATOM 609 C C . ARG A 1 77 ? -5.412 -6.612 -17.848 1.00 94.19 77 ARG A C 1
ATOM 611 O O . ARG A 1 77 ? -6.637 -6.671 -17.900 1.00 94.19 77 ARG A O 1
ATOM 618 N N . ASN A 1 78 ? -4.625 -7.681 -17.887 1.00 95.06 78 ASN A N 1
ATOM 619 C CA . ASN A 1 78 ? -5.104 -9.058 -17.906 1.00 95.06 78 ASN A CA 1
ATOM 620 C C . ASN A 1 78 ? -5.230 -9.637 -16.485 1.00 95.06 78 ASN A C 1
ATOM 622 O O . ASN A 1 78 ? -5.740 -10.743 -16.322 1.00 95.06 78 ASN A O 1
ATOM 626 N N . GLY A 1 79 ? -4.806 -8.886 -15.462 1.00 90.25 79 GLY A N 1
ATOM 627 C CA . GLY A 1 79 ? -4.779 -9.326 -14.070 1.00 90.25 79 GLY A CA 1
ATOM 628 C C . GLY A 1 79 ? -3.538 -10.146 -13.714 1.00 90.25 79 GLY A C 1
ATOM 629 O O . GLY A 1 79 ? -3.499 -10.738 -12.635 1.00 90.25 79 GLY A O 1
ATOM 630 N N . GLU A 1 80 ? -2.527 -10.191 -14.585 1.00 96.06 80 GLU A N 1
ATOM 631 C CA . GLU A 1 80 ? -1.259 -10.847 -14.283 1.00 96.06 80 GLU A CA 1
ATOM 632 C C . GLU A 1 80 ? -0.450 -9.996 -13.305 1.00 96.06 80 GLU A C 1
ATOM 634 O O . GLU A 1 80 ? -0.288 -8.788 -13.486 1.00 96.06 80 GLU A O 1
ATOM 639 N N . VAL A 1 81 ? 0.067 -10.632 -12.251 1.00 96.75 81 VAL A N 1
ATOM 640 C CA . VAL A 1 81 ? 0.915 -9.967 -11.258 1.00 96.75 81 VAL A CA 1
ATOM 641 C C . VAL A 1 81 ? 2.294 -9.734 -11.862 1.00 96.75 81 VAL A C 1
ATOM 643 O O . VAL A 1 81 ? 3.051 -10.675 -12.089 1.00 96.75 81 VAL A O 1
ATOM 646 N N . LEU A 1 82 ? 2.631 -8.466 -12.074 1.00 97.00 82 LEU A N 1
ATOM 647 C CA . LEU A 1 82 ? 3.926 -8.029 -12.586 1.00 97.00 82 LEU A CA 1
ATOM 648 C C . LEU A 1 82 ? 4.971 -7.943 -11.470 1.00 97.00 82 LEU A C 1
ATOM 650 O O . LEU A 1 82 ? 6.139 -8.277 -11.671 1.00 97.00 82 LEU A O 1
ATOM 654 N N . ARG A 1 83 ? 4.561 -7.469 -10.286 1.00 96.12 83 ARG A N 1
ATOM 655 C CA . ARG A 1 83 ? 5.445 -7.274 -9.130 1.00 96.12 83 ARG A CA 1
ATOM 656 C C . ARG A 1 83 ? 4.651 -7.247 -7.825 1.00 96.12 83 ARG A C 1
ATOM 658 O O . ARG A 1 83 ? 3.467 -6.912 -7.806 1.00 96.12 83 ARG A O 1
ATOM 665 N N . THR A 1 84 ? 5.316 -7.576 -6.722 1.00 96.50 84 THR A N 1
ATOM 666 C CA . THR A 1 84 ? 4.775 -7.441 -5.365 1.00 96.50 84 THR A CA 1
ATOM 667 C C . THR A 1 84 ? 5.725 -6.598 -4.530 1.00 96.50 84 THR A C 1
ATOM 669 O O . THR A 1 84 ? 6.917 -6.885 -4.487 1.00 96.50 84 THR A O 1
ATOM 672 N N . LEU A 1 85 ? 5.189 -5.587 -3.853 1.00 96.75 85 LEU A N 1
ATOM 673 C CA . LEU A 1 85 ? 5.911 -4.737 -2.912 1.00 96.75 85 LEU A CA 1
ATOM 674 C C . LEU A 1 85 ? 5.363 -4.973 -1.504 1.00 96.75 85 LEU A C 1
ATOM 676 O O . LEU A 1 85 ? 4.151 -4.975 -1.295 1.00 96.75 85 LEU A O 1
ATOM 680 N N . ASN A 1 86 ? 6.257 -5.179 -0.538 1.00 95.81 86 ASN A N 1
ATOM 681 C CA . ASN A 1 86 ? 5.902 -5.294 0.874 1.00 95.81 86 ASN A CA 1
ATOM 682 C C . ASN A 1 86 ? 6.413 -4.058 1.614 1.00 95.81 86 ASN A C 1
ATOM 684 O O . ASN A 1 86 ? 7.616 -3.923 1.819 1.00 95.81 86 ASN A O 1
ATOM 688 N N . VAL A 1 87 ? 5.506 -3.187 2.045 1.00 95.69 87 VAL A N 1
ATOM 689 C CA . VAL A 1 87 ? 5.844 -1.988 2.820 1.00 95.69 87 VAL A CA 1
ATOM 690 C C . VAL A 1 87 ? 5.740 -2.330 4.299 1.00 95.69 87 VAL A C 1
ATOM 692 O O . VAL A 1 87 ? 4.647 -2.585 4.800 1.00 95.69 87 VAL A O 1
ATOM 695 N N . GLN A 1 88 ? 6.871 -2.392 4.998 1.00 95.44 88 GLN A N 1
ATOM 696 C CA . GLN A 1 88 ? 6.889 -2.673 6.436 1.00 95.44 88 GLN A CA 1
ATOM 697 C C . GLN A 1 88 ? 6.415 -1.451 7.221 1.00 95.44 88 GLN A C 1
ATOM 699 O O . GLN A 1 88 ? 6.863 -0.335 6.967 1.00 95.44 88 GLN A O 1
ATOM 704 N N . LEU A 1 89 ? 5.534 -1.662 8.198 1.00 95.19 89 LEU A N 1
ATOM 705 C CA . LEU A 1 89 ? 4.985 -0.582 9.010 1.00 95.19 89 LEU A CA 1
ATOM 706 C C . LEU A 1 89 ? 5.623 -0.581 10.395 1.00 95.19 89 LEU A C 1
ATOM 708 O O . LEU A 1 89 ? 5.638 -1.586 11.109 1.00 95.19 89 LEU A O 1
ATOM 712 N N . SER A 1 90 ? 6.121 0.582 10.811 1.00 95.06 90 SER A N 1
ATOM 713 C CA . SER A 1 90 ? 6.585 0.754 12.183 1.00 95.06 90 SER A CA 1
ATOM 714 C C . SER A 1 90 ? 5.401 0.735 13.157 1.00 95.06 90 SER A C 1
ATOM 716 O O . SER A 1 90 ? 4.259 1.045 12.808 1.00 95.06 90 SER A O 1
ATOM 718 N N . ARG A 1 91 ? 5.673 0.427 14.430 1.00 94.69 91 ARG A N 1
ATOM 719 C CA . ARG A 1 91 ? 4.647 0.490 15.485 1.00 94.69 91 ARG A CA 1
ATOM 720 C C . ARG A 1 91 ? 4.038 1.886 15.626 1.00 94.69 91 ARG A C 1
ATOM 722 O O . ARG A 1 91 ? 2.863 2.007 15.959 1.00 94.69 91 ARG A O 1
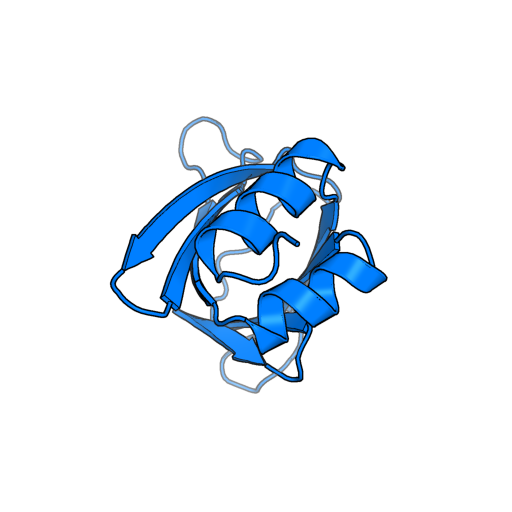ATOM 729 N N . GLU A 1 92 ? 4.830 2.928 15.390 1.00 94.62 92 GLU A N 1
ATOM 730 C CA . GLU A 1 92 ? 4.375 4.318 15.464 1.00 94.62 92 GLU A CA 1
ATOM 731 C C . GLU A 1 92 ? 3.391 4.639 14.341 1.00 94.62 92 GLU A C 1
ATOM 733 O O . GLU A 1 92 ? 2.329 5.202 14.612 1.00 94.62 92 GLU A O 1
ATOM 738 N N . VAL A 1 93 ? 3.701 4.198 13.118 1.00 94.06 93 VAL A N 1
ATOM 739 C CA . VAL A 1 93 ? 2.822 4.330 11.950 1.00 94.06 93 VAL A CA 1
ATOM 740 C C . VAL A 1 93 ? 1.524 3.553 12.159 1.00 94.06 93 VAL A C 1
ATOM 742 O O . VAL A 1 93 ? 0.445 4.106 11.968 1.00 94.06 93 VAL A O 1
ATOM 745 N N . LEU A 1 94 ? 1.595 2.308 12.638 1.00 95.56 94 LEU A N 1
ATOM 746 C CA . LEU A 1 94 ? 0.399 1.519 12.954 1.00 95.56 94 LEU A CA 1
ATOM 747 C C . LEU A 1 94 ? -0.477 2.201 14.008 1.00 95.56 94 LEU A C 1
ATOM 749 O O . LEU A 1 94 ? -1.697 2.256 13.864 1.00 95.56 94 LEU A O 1
ATOM 753 N N . ARG A 1 95 ? 0.132 2.764 15.058 1.00 94.88 95 ARG A N 1
ATOM 754 C CA . ARG A 1 95 ? -0.605 3.506 16.087 1.00 94.88 95 ARG A CA 1
ATOM 755 C C . ARG A 1 95 ? -1.278 4.752 15.511 1.00 94.88 95 ARG A C 1
ATOM 757 O O . ARG A 1 95 ? -2.411 5.041 15.889 1.00 94.88 95 ARG A O 1
ATOM 764 N N . LEU A 1 96 ? -0.591 5.477 14.628 1.00 94.06 96 LEU A N 1
ATOM 765 C CA . LEU A 1 96 ? -1.143 6.638 13.934 1.00 94.06 96 LEU A CA 1
ATOM 766 C C . LEU A 1 96 ? -2.356 6.237 13.089 1.00 94.06 96 LEU A C 1
ATOM 768 O O . LEU A 1 96 ? -3.440 6.758 13.325 1.00 94.06 96 LEU A O 1
ATOM 772 N N . LEU A 1 97 ? -2.198 5.262 12.190 1.00 94.25 97 LEU A N 1
ATOM 773 C CA . LEU A 1 97 ? -3.268 4.776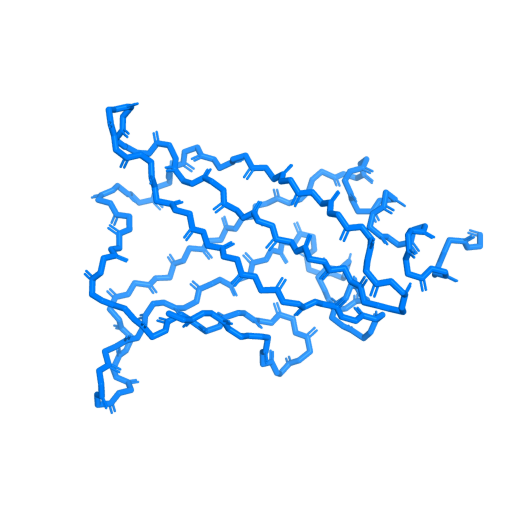 11.315 1.00 94.25 97 LEU A CA 1
ATOM 774 C C . LEU A 1 97 ? -4.499 4.357 12.119 1.00 94.25 97 LEU A C 1
ATOM 776 O O . LEU A 1 97 ? -5.590 4.863 11.875 1.00 94.25 97 LEU A O 1
ATOM 780 N N . ARG A 1 98 ? -4.316 3.508 13.141 1.00 94.44 98 ARG A N 1
ATOM 781 C CA . ARG A 1 98 ? -5.406 3.056 14.021 1.00 94.44 98 ARG A CA 1
ATOM 782 C C . ARG A 1 98 ? -6.121 4.216 14.705 1.00 94.44 98 ARG A C 1
ATOM 784 O O . ARG A 1 98 ? -7.340 4.184 14.825 1.00 94.44 98 ARG A O 1
ATOM 791 N N . ARG A 1 99 ? -5.390 5.236 15.161 1.00 92.94 99 ARG A N 1
ATOM 792 C CA . ARG A 1 99 ? -5.994 6.423 15.780 1.00 92.94 99 ARG A CA 1
ATOM 793 C C . ARG A 1 99 ? -6.850 7.201 14.782 1.00 92.94 99 ARG A C 1
ATOM 795 O O . ARG A 1 99 ? -7.950 7.607 15.143 1.00 92.94 99 ARG A O 1
ATOM 802 N N . GLU A 1 100 ? -6.368 7.399 13.557 1.00 91.94 100 GLU A N 1
ATOM 803 C CA . GLU A 1 100 ? -7.080 8.204 12.557 1.00 91.94 100 GLU A CA 1
ATOM 804 C C . GLU A 1 100 ? -8.404 7.561 12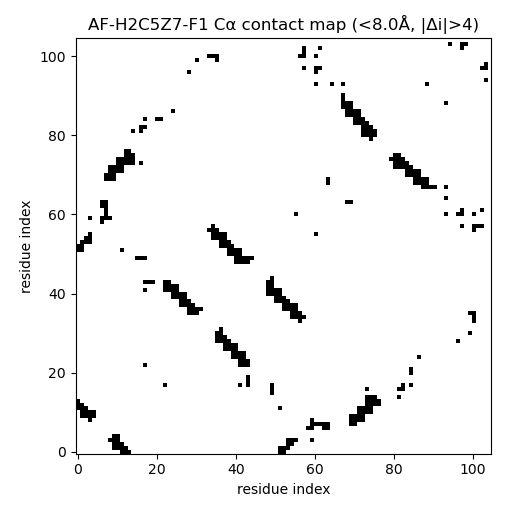.106 1.00 91.94 100 GLU A C 1
ATOM 806 O O . GLU A 1 100 ? -9.377 8.283 11.891 1.00 91.94 100 GLU A O 1
ATOM 811 N N . VAL A 1 101 ? -8.489 6.224 12.080 1.00 91.88 101 VAL A N 1
ATOM 812 C CA . VAL A 1 101 ? -9.743 5.479 11.821 1.00 91.88 101 VAL A CA 1
ATOM 813 C C . VAL A 1 101 ? -10.555 5.141 13.082 1.00 91.88 101 VAL A C 1
ATOM 815 O O . VAL A 1 101 ? -11.525 4.394 13.014 1.00 91.88 101 VAL A O 1
ATOM 818 N N . GLY A 1 102 ? -10.175 5.652 14.259 1.00 88.94 102 GLY A N 1
ATOM 819 C CA . GLY A 1 102 ? -10.935 5.442 15.500 1.00 88.94 102 GLY A CA 1
ATOM 820 C C . GLY A 1 102 ? -10.786 4.060 16.160 1.00 88.94 102 GLY A C 1
ATOM 821 O O . GLY A 1 102 ? -11.556 3.731 17.055 1.00 88.94 102 GLY A O 1
ATOM 822 N N . LEU A 1 103 ? -9.777 3.270 15.781 1.00 85.62 103 LEU A N 1
ATOM 823 C CA . LEU A 1 103 ? -9.412 1.979 16.396 1.00 85.62 103 LEU A CA 1
ATOM 824 C C . LEU A 1 103 ? -8.414 2.109 17.567 1.00 85.62 103 LEU A C 1
ATOM 826 O O . LEU A 1 103 ? -7.936 1.103 18.108 1.00 85.62 103 LEU A O 1
ATOM 830 N N . GLY A 1 104 ? -8.028 3.339 17.913 1.00 71.12 104 GLY A N 1
ATOM 831 C CA . GLY A 1 104 ? -7.120 3.661 19.014 1.00 71.12 104 GLY A CA 1
ATOM 832 C C . GLY A 1 104 ? -7.856 3.770 20.347 1.00 71.12 104 GLY A C 1
ATOM 833 O O . GLY A 1 104 ? -8.165 4.881 20.772 1.00 71.12 104 GLY A O 1
ATOM 834 N N . GLY A 1 105 ? -8.139 2.624 20.969 1.00 53.19 105 GLY A N 1
ATOM 835 C CA . GLY A 1 105 ? -8.452 2.514 22.400 1.00 53.19 105 GLY A CA 1
ATOM 836 C C . GLY A 1 105 ? -7.195 2.375 23.249 1.00 53.19 105 GLY A C 1
ATOM 837 O O . GLY A 1 105 ? -6.196 1.827 22.726 1.00 53.19 105 GLY A O 1
#

Radius of gyration: 13.38 Å; Cα contacts (8 Å, |Δi|>4): 213; chains: 1; bounding box: 29×23×40 Å

Mean predicted aligned error: 3.27 Å